Protein AF-A0A1F9UTS9-F1 (afdb_monomer_lite)

Sequence (119 aa):
MEYAKRLNPHAAMFYLATPFPGTDYYDMVKDQLLTDDYERMDCFTPVVRHPQLSPAELERLKERAYVSYYYRPKWFFSLLRRVWLDLFPKNVAGLLPPPPRDSTGVSAVPAGEPAPSKS

pLDDT: mean 72.27, std 15.45, range [37.28, 90.62]

Structure (mmCIF, N/CA/C/O backbone):
data_AF-A0A1F9UTS9-F1
#
_entry.id   A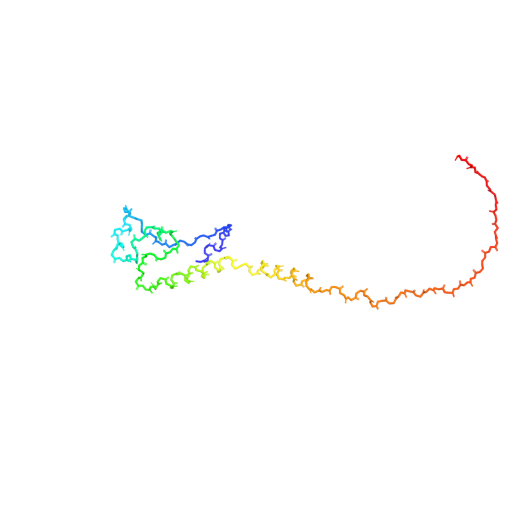F-A0A1F9UTS9-F1
#
loop_
_atom_site.group_PDB
_atom_site.id
_atom_site.type_symbol
_atom_site.label_atom_id
_atom_site.label_alt_id
_atom_site.label_comp_id
_atom_site.label_asym_id
_atom_site.label_entity_id
_atom_site.label_seq_id
_atom_site.pdbx_PDB_ins_code
_atom_site.Cartn_x
_atom_site.Cartn_y
_atom_site.Cartn_z
_atom_site.occupancy
_atom_site.B_iso_or_equiv
_atom_site.auth_seq_id
_atom_site.auth_comp_id
_atom_site.auth_asym_id
_atom_site.auth_atom_id
_atom_site.pdbx_PDB_model_num
ATOM 1 N N . MET A 1 1 ? 1.217 -13.710 -7.690 1.00 54.28 1 MET A N 1
ATOM 2 C CA . MET A 1 1 ? 2.265 -13.078 -8.531 1.00 54.28 1 MET A CA 1
ATOM 3 C C . MET A 1 1 ? 2.250 -13.598 -9.968 1.00 54.28 1 MET A C 1
ATOM 5 O O . MET A 1 1 ? 2.175 -12.778 -10.872 1.00 54.28 1 MET A O 1
ATOM 9 N N . GLU A 1 2 ? 2.259 -14.917 -10.197 1.00 58.31 2 GLU A N 1
ATOM 10 C CA . GLU A 1 2 ? 2.264 -15.521 -11.550 1.00 58.31 2 GLU A CA 1
ATOM 11 C C . GLU A 1 2 ? 1.115 -15.049 -12.465 1.00 58.31 2 GLU A C 1
ATOM 13 O O . GLU A 1 2 ? 1.334 -14.713 -13.626 1.00 58.31 2 GLU A O 1
ATOM 18 N N . TYR A 1 3 ? -0.107 -14.930 -11.932 1.00 62.94 3 TYR A N 1
ATOM 19 C CA . TYR A 1 3 ? -1.278 -14.518 -12.717 1.00 62.94 3 TYR A CA 1
ATOM 20 C C . TYR A 1 3 ? -1.186 -13.074 -13.251 1.00 62.94 3 TYR A C 1
ATOM 22 O O . TYR A 1 3 ? -1.492 -12.823 -14.413 1.00 62.94 3 TYR A O 1
ATOM 30 N N . ALA A 1 4 ? -0.693 -12.134 -12.436 1.00 58.44 4 ALA A N 1
ATOM 31 C CA . ALA A 1 4 ? -0.560 -10.724 -12.818 1.00 58.44 4 ALA A CA 1
ATOM 32 C C . ALA A 1 4 ? 0.516 -10.505 -13.896 1.00 58.44 4 ALA A C 1
ATOM 34 O O . ALA A 1 4 ? 0.340 -9.682 -14.789 1.00 58.44 4 ALA A O 1
ATOM 35 N N . LYS A 1 5 ? 1.608 -11.283 -13.857 1.00 56.25 5 LYS A N 1
ATOM 36 C CA . LYS A 1 5 ? 2.682 -11.225 -14.865 1.00 56.25 5 LYS A CA 1
ATOM 37 C C . LYS A 1 5 ? 2.222 -11.725 -16.237 1.00 56.25 5 LYS A C 1
ATOM 39 O O . LYS A 1 5 ? 2.661 -11.200 -17.254 1.00 56.25 5 LYS A O 1
ATOM 44 N N . ARG A 1 6 ? 1.321 -12.713 -16.268 1.00 55.38 6 ARG A N 1
ATOM 45 C CA . ARG A 1 6 ? 0.780 -13.295 -17.507 1.00 55.38 6 ARG A CA 1
ATOM 46 C C . ARG A 1 6 ? -0.210 -12.373 -18.223 1.00 55.38 6 ARG A C 1
ATOM 48 O O . ARG A 1 6 ? -0.329 -12.445 -19.439 1.00 55.38 6 ARG A O 1
ATOM 55 N N . LEU A 1 7 ? -0.906 -11.516 -17.475 1.00 61.94 7 LEU A N 1
ATOM 56 C CA . LEU A 1 7 ? -1.941 -10.628 -18.008 1.00 61.94 7 LEU A CA 1
ATOM 57 C C . LEU A 1 7 ? -1.356 -9.385 -18.718 1.00 61.94 7 LEU A C 1
ATOM 59 O O . LEU A 1 7 ? -2.063 -8.731 -19.475 1.00 61.94 7 LEU A O 1
ATOM 63 N N . ASN A 1 8 ? -0.075 -9.062 -18.480 1.00 53.56 8 ASN A N 1
ATOM 64 C CA . ASN A 1 8 ? 0.643 -7.901 -19.031 1.00 53.56 8 ASN A CA 1
ATOM 65 C C . ASN A 1 8 ? -0.165 -6.573 -19.063 1.00 53.56 8 ASN A C 1
ATOM 67 O O . ASN A 1 8 ? -0.169 -5.895 -20.095 1.00 53.56 8 ASN A O 1
ATOM 71 N N . PRO A 1 9 ? -0.869 -6.166 -17.986 1.00 59.09 9 PRO A N 1
ATOM 72 C CA . PRO A 1 9 ? -1.551 -4.884 -17.986 1.00 59.09 9 PRO A CA 1
ATOM 73 C C . PRO A 1 9 ? -0.532 -3.737 -18.016 1.00 59.09 9 PRO A C 1
ATOM 75 O O . PRO A 1 9 ? 0.534 -3.799 -17.393 1.00 59.09 9 PRO A O 1
ATOM 78 N N . HIS A 1 10 ? -0.871 -2.668 -18.741 1.00 57.97 10 HIS A N 1
ATOM 79 C CA . HIS A 1 10 ? -0.034 -1.470 -18.883 1.00 57.97 10 HIS A CA 1
ATOM 80 C C . HIS A 1 10 ? 0.347 -0.835 -17.533 1.00 57.97 10 HIS A C 1
ATOM 82 O O . HIS A 1 10 ? 1.408 -0.221 -17.435 1.00 57.97 10 HIS A O 1
ATOM 88 N N . ALA A 1 11 ? -0.473 -1.039 -16.498 1.00 60.44 11 ALA A N 1
ATOM 89 C CA . ALA A 1 11 ? -0.190 -0.676 -15.118 1.00 60.44 11 ALA A CA 1
ATOM 90 C C . ALA A 1 11 ? -0.759 -1.736 -14.160 1.00 60.44 11 ALA A C 1
ATOM 92 O O . ALA A 1 11 ? -1.843 -2.271 -14.389 1.00 60.44 11 ALA A O 1
ATOM 93 N N . ALA A 1 12 ? -0.036 -2.018 -13.077 1.00 73.12 12 ALA A N 1
ATOM 94 C CA . ALA A 1 12 ? -0.542 -2.745 -11.917 1.00 73.12 12 ALA A CA 1
ATOM 95 C C . ALA A 1 12 ? -0.470 -1.848 -10.679 1.00 73.12 12 ALA A C 1
ATOM 97 O O . ALA A 1 12 ? 0.524 -1.141 -10.473 1.00 73.12 12 ALA A O 1
ATOM 98 N N . MET A 1 13 ? -1.526 -1.897 -9.869 1.00 74.06 13 MET A N 1
ATOM 99 C CA . MET A 1 13 ? -1.623 -1.206 -8.588 1.00 74.06 13 MET A CA 1
ATOM 100 C C . MET A 1 13 ? -1.767 -2.244 -7.479 1.00 74.06 13 MET A C 1
ATOM 102 O O . MET A 1 13 ? -2.543 -3.190 -7.613 1.00 74.06 13 MET A O 1
ATOM 106 N N . PHE A 1 14 ? -0.993 -2.084 -6.409 1.00 78.94 14 PHE A N 1
ATOM 107 C CA . PHE A 1 14 ? -1.040 -2.953 -5.238 1.00 78.94 14 PHE A CA 1
ATOM 108 C C . PHE A 1 14 ? -1.614 -2.152 -4.076 1.00 78.94 14 PHE A C 1
ATOM 110 O O . PHE A 1 14 ? -0.910 -1.338 -3.477 1.00 78.94 14 PHE A O 1
ATOM 117 N N . TYR A 1 15 ? -2.893 -2.380 -3.793 1.00 81.06 15 TYR A N 1
ATOM 118 C CA . TYR A 1 15 ? -3.601 -1.738 -2.693 1.00 81.06 15 TYR A CA 1
ATOM 119 C C . TYR A 1 15 ? -3.535 -2.578 -1.422 1.00 81.06 15 TYR A C 1
ATOM 121 O O . TYR A 1 15 ? -3.562 -3.811 -1.471 1.00 81.06 15 TYR A O 1
ATOM 129 N N . LEU A 1 16 ? -3.460 -1.893 -0.286 1.00 83.25 16 LEU A N 1
ATOM 130 C CA . LEU A 1 16 ? -3.669 -2.479 1.031 1.00 83.25 16 LEU A CA 1
ATOM 131 C C . LEU A 1 16 ? -5.152 -2.372 1.398 1.00 83.25 16 LEU A C 1
ATOM 133 O O . LEU A 1 16 ? -5.848 -1.461 0.956 1.00 83.25 16 LEU A O 1
ATOM 137 N N . ALA A 1 17 ? -5.644 -3.323 2.192 1.00 82.25 17 ALA A N 1
ATOM 138 C CA . ALA A 1 17 ? -7.028 -3.317 2.646 1.00 82.25 17 ALA A CA 1
ATOM 139 C C . ALA A 1 17 ? -7.233 -2.189 3.667 1.00 82.25 17 ALA A C 1
ATOM 141 O O . ALA A 1 17 ? -6.894 -2.335 4.844 1.00 82.25 17 ALA A O 1
ATOM 142 N N . THR A 1 18 ? -7.780 -1.069 3.199 1.00 87.19 18 THR A N 1
ATOM 143 C CA . THR A 1 18 ? -8.061 0.113 4.011 1.00 87.19 18 THR A CA 1
ATOM 144 C C . THR A 1 18 ? -9.508 0.083 4.518 1.00 87.19 18 THR A C 1
ATOM 146 O O . THR A 1 18 ? -10.434 -0.008 3.712 1.00 87.19 18 THR A O 1
ATOM 149 N N . PRO A 1 19 ? -9.726 0.139 5.841 1.00 86.06 19 PRO A N 1
ATOM 150 C CA . PRO A 1 19 ? -11.051 0.225 6.432 1.00 86.06 19 PRO A CA 1
ATOM 151 C C . PRO A 1 19 ? -11.572 1.658 6.355 1.00 86.06 19 PRO A C 1
ATOM 153 O O . PRO A 1 19 ? -11.028 2.552 6.994 1.00 86.06 19 PRO A O 1
ATOM 156 N N . PHE A 1 20 ? -12.646 1.874 5.599 1.00 86.50 20 PHE A N 1
ATOM 157 C CA . PHE A 1 20 ? -13.318 3.171 5.539 1.00 86.50 20 PHE A CA 1
ATOM 158 C C . PHE A 1 20 ? -14.460 3.234 6.563 1.00 86.50 20 PHE A C 1
ATOM 160 O O . PHE A 1 20 ? -15.223 2.266 6.653 1.00 86.50 20 PHE A O 1
ATOM 167 N N . PRO A 1 21 ? -14.626 4.341 7.307 1.00 85.12 21 PRO A N 1
ATOM 168 C CA . PRO A 1 21 ? -15.713 4.489 8.274 1.00 85.12 21 PRO A CA 1
ATOM 169 C C . PRO A 1 21 ? -17.080 4.198 7.658 1.00 85.12 21 PRO A C 1
ATOM 171 O O . PRO A 1 21 ? -17.391 4.675 6.567 1.00 85.12 21 PRO A O 1
ATOM 174 N N . GLY A 1 22 ? -17.896 3.411 8.359 1.00 85.44 22 GLY A N 1
ATOM 175 C CA . GLY A 1 22 ? -19.215 2.989 7.879 1.00 85.44 22 GLY A CA 1
ATOM 176 C C . GLY A 1 22 ? -19.201 1.798 6.914 1.00 85.44 22 GLY A C 1
ATOM 177 O O . GLY A 1 22 ? -20.253 1.446 6.388 1.00 85.44 22 GLY A O 1
ATOM 178 N N . THR A 1 23 ? -18.044 1.170 6.675 1.00 88.38 23 THR A N 1
ATOM 179 C CA . THR A 1 23 ? -17.965 -0.140 6.008 1.00 88.38 23 THR A CA 1
ATOM 180 C C . THR A 1 23 ? -17.925 -1.270 7.032 1.00 88.38 23 THR A C 1
ATOM 182 O O . THR A 1 23 ? -17.297 -1.128 8.079 1.00 88.38 23 THR A O 1
ATOM 185 N N . ASP A 1 24 ? -18.492 -2.429 6.692 1.00 90.19 24 ASP A N 1
ATOM 186 C CA . ASP A 1 24 ? -18.434 -3.623 7.552 1.00 90.19 24 ASP A CA 1
ATOM 187 C C . ASP A 1 24 ? -16.988 -3.987 7.923 1.00 90.19 24 ASP A C 1
ATOM 189 O O . ASP A 1 24 ? -16.691 -4.374 9.051 1.00 90.19 24 ASP A O 1
ATOM 193 N N . TYR A 1 25 ? -16.056 -3.804 6.981 1.00 87.56 25 TYR A N 1
ATOM 194 C CA . TYR A 1 25 ? -14.639 -4.057 7.221 1.00 87.56 25 TYR A CA 1
ATOM 195 C C . TYR A 1 25 ? -14.058 -3.131 8.297 1.00 87.56 25 TYR A C 1
ATOM 197 O O . TYR A 1 25 ? -13.259 -3.588 9.110 1.00 87.56 25 TYR A O 1
ATOM 205 N N . TYR A 1 26 ? -14.480 -1.864 8.349 1.00 89.25 26 TYR A N 1
ATOM 206 C CA . TYR A 1 26 ? -14.081 -0.944 9.414 1.00 89.25 26 TYR A CA 1
ATOM 207 C C . TYR A 1 26 ? -14.584 -1.409 10.774 1.00 89.25 26 TYR A C 1
ATOM 209 O O . TYR A 1 26 ? -13.791 -1.480 11.708 1.00 89.25 26 TYR A O 1
ATOM 217 N N . ASP A 1 27 ? -15.843 -1.829 10.882 1.00 90.62 27 ASP A N 1
ATOM 218 C CA . ASP A 1 27 ? -16.381 -2.330 12.149 1.00 90.62 27 ASP A CA 1
ATOM 219 C C . ASP A 1 27 ? -15.670 -3.595 12.643 1.00 90.62 27 ASP A C 1
ATOM 221 O O . ASP A 1 27 ? -15.512 -3.781 13.851 1.00 90.62 27 ASP A O 1
ATOM 225 N N . MET A 1 28 ? -15.185 -4.429 11.720 1.00 89.06 28 MET A N 1
ATOM 226 C CA . MET A 1 28 ? -14.408 -5.630 12.035 1.00 89.06 28 MET A CA 1
ATOM 227 C C . MET A 1 28 ? -12.994 -5.333 12.552 1.00 89.06 28 MET A C 1
ATOM 229 O O . MET A 1 28 ? -12.448 -6.133 13.314 1.00 89.06 28 MET A O 1
ATOM 233 N N . VAL A 1 29 ? -12.371 -4.234 12.114 1.00 89.19 29 VAL A N 1
ATOM 234 C CA . VAL A 1 29 ? -10.949 -3.947 12.392 1.00 89.19 29 VAL A CA 1
ATOM 235 C C . VAL A 1 29 ? -10.709 -2.644 13.149 1.00 89.19 29 VAL A C 1
ATOM 237 O O . VAL A 1 29 ? -9.552 -2.296 13.376 1.00 89.19 29 VAL A O 1
ATOM 240 N N . LYS A 1 30 ? -11.763 -1.940 13.577 1.00 88.19 30 LYS A N 1
ATOM 241 C CA 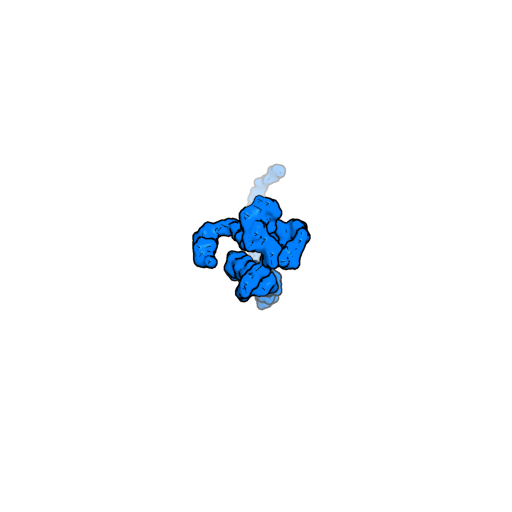. LYS A 1 30 ? -11.677 -0.659 14.300 1.00 88.19 30 LYS A CA 1
ATOM 242 C C . LYS A 1 30 ? -10.766 -0.715 15.529 1.00 88.19 30 LYS A C 1
ATOM 244 O O . LYS A 1 30 ? -9.987 0.201 15.750 1.00 88.19 30 LYS A O 1
ATOM 249 N N . ASP A 1 31 ? -10.770 -1.832 16.258 1.00 89.44 31 ASP A N 1
ATOM 250 C CA . ASP A 1 31 ? -9.930 -2.028 17.452 1.00 89.44 31 ASP A CA 1
ATOM 251 C C . ASP A 1 31 ? -8.453 -2.319 17.109 1.00 89.44 31 ASP A C 1
ATOM 253 O O . ASP A 1 31 ? -7.592 -2.409 17.984 1.00 89.44 31 ASP A O 1
ATOM 257 N N . GLN A 1 32 ? -8.150 -2.502 15.823 1.00 88.56 32 GLN A N 1
ATOM 258 C CA . GLN A 1 32 ? -6.829 -2.825 15.283 1.00 88.56 32 GLN A CA 1
ATOM 259 C C . GLN A 1 32 ? -6.269 -1.695 14.408 1.00 88.56 32 GLN A C 1
ATOM 261 O O . GLN A 1 32 ? -5.227 -1.875 13.768 1.00 88.56 32 GLN A O 1
ATOM 266 N N . LEU A 1 33 ? -6.933 -0.536 14.372 1.00 89.06 33 LEU A N 1
ATOM 267 C CA . LEU A 1 33 ? -6.449 0.636 13.653 1.00 89.06 33 LEU A CA 1
ATOM 268 C C . LEU A 1 33 ? -5.131 1.133 14.254 1.00 89.06 33 LEU A C 1
ATOM 270 O O . LEU A 1 33 ? -4.923 1.161 15.466 1.00 89.06 33 LEU A O 1
ATOM 274 N N . LEU A 1 34 ? -4.207 1.502 13.372 1.00 87.75 34 LEU A N 1
ATOM 275 C CA . LEU A 1 34 ? -2.922 2.101 13.734 1.00 87.75 34 LEU A CA 1
ATOM 276 C C . LEU A 1 34 ? -3.008 3.628 13.811 1.00 87.75 34 LEU A C 1
ATOM 278 O O . LEU A 1 34 ? -2.100 4.266 14.338 1.00 87.75 34 LEU A O 1
ATOM 282 N N . THR A 1 35 ? -4.063 4.209 13.239 1.00 84.88 35 THR A N 1
ATOM 283 C CA . THR A 1 35 ? -4.294 5.647 13.159 1.00 84.88 35 THR A CA 1
ATOM 284 C C . THR A 1 35 ? -5.783 5.929 12.973 1.00 84.88 35 THR A C 1
ATOM 286 O O . THR A 1 35 ? -6.465 5.184 12.270 1.00 84.88 35 THR A O 1
ATOM 289 N N . ASP A 1 36 ? -6.250 7.025 13.567 1.00 83.81 36 ASP A N 1
ATOM 290 C CA . ASP A 1 36 ? -7.602 7.567 13.372 1.00 83.81 36 ASP A CA 1
ATOM 291 C C . ASP A 1 36 ? -7.630 8.665 12.294 1.00 83.81 36 ASP A C 1
ATOM 293 O O . ASP A 1 36 ? -8.659 9.288 12.042 1.00 83.81 36 ASP A O 1
ATOM 297 N N . ASP A 1 37 ? -6.481 8.925 11.664 1.00 86.50 37 ASP A N 1
ATOM 298 C CA . ASP A 1 37 ? -6.342 9.923 10.615 1.00 86.50 37 ASP A CA 1
ATOM 299 C C . ASP A 1 37 ? -6.884 9.389 9.284 1.00 86.50 37 ASP A C 1
ATOM 301 O O . ASP A 1 37 ? -6.298 8.509 8.642 1.00 86.50 37 ASP A O 1
ATOM 305 N N . TYR A 1 38 ? -8.013 9.953 8.862 1.00 83.81 38 TYR A N 1
ATOM 306 C CA . TYR A 1 38 ? -8.673 9.605 7.609 1.00 83.81 38 TYR A CA 1
ATOM 307 C C . TYR A 1 38 ? -7.844 9.962 6.374 1.00 83.81 38 TYR A C 1
ATOM 309 O O . TYR A 1 38 ? -8.002 9.307 5.344 1.00 83.81 38 TYR A O 1
ATOM 317 N N . GLU A 1 39 ? -6.926 10.930 6.454 1.00 85.56 39 GLU A N 1
ATOM 318 C CA . GLU A 1 39 ? -6.054 11.273 5.323 1.00 85.56 39 GLU A CA 1
ATOM 319 C C . GLU A 1 39 ? -5.088 10.131 4.985 1.00 85.56 39 GLU A C 1
ATOM 321 O O . GLU A 1 39 ? -4.669 9.975 3.839 1.00 85.56 39 GLU A O 1
ATOM 326 N N . ARG A 1 40 ? -4.775 9.278 5.967 1.00 83.62 40 ARG A N 1
ATOM 327 C CA . ARG A 1 40 ? -3.895 8.114 5.790 1.00 83.62 40 ARG A CA 1
ATOM 328 C C . ARG A 1 40 ? -4.628 6.893 5.243 1.00 83.62 40 ARG A C 1
ATOM 330 O O . ARG A 1 40 ? -3.990 5.894 4.922 1.00 83.62 40 ARG A O 1
ATOM 337 N N . MET A 1 41 ? -5.953 6.949 5.112 1.00 86.19 41 MET A N 1
ATOM 338 C CA . MET A 1 41 ? -6.776 5.883 4.535 1.00 86.19 41 MET A CA 1
ATOM 339 C C . MET A 1 41 ? -6.757 5.936 2.996 1.00 86.19 41 MET A C 1
ATOM 341 O O . MET A 1 41 ? -7.786 5.913 2.328 1.00 86.19 41 MET A O 1
ATOM 345 N N . ASP A 1 42 ? -5.560 5.986 2.416 1.00 83.62 42 ASP A N 1
ATOM 346 C CA . ASP A 1 42 ? -5.304 6.225 0.990 1.00 83.62 42 ASP A CA 1
ATOM 347 C C . ASP A 1 42 ? -5.149 4.938 0.150 1.00 83.62 42 ASP A C 1
ATOM 349 O O . ASP A 1 42 ? -4.775 4.998 -1.019 1.00 83.62 42 ASP A O 1
ATOM 353 N N . CYS A 1 43 ? -5.419 3.758 0.722 1.00 84.75 43 CYS A N 1
ATOM 354 C CA . CYS A 1 43 ? -5.172 2.433 0.122 1.00 84.75 43 CYS A CA 1
ATOM 355 C C . CYS A 1 43 ? -3.691 2.083 -0.129 1.00 84.75 43 CYS A C 1
ATOM 357 O O . CYS A 1 43 ? -3.394 0.985 -0.614 1.00 84.75 43 CYS A O 1
ATOM 359 N N . PHE A 1 44 ? -2.747 2.960 0.217 1.00 83.38 44 PHE A N 1
ATOM 360 C CA . PHE A 1 44 ? -1.307 2.743 0.066 1.00 83.38 44 PHE A CA 1
ATOM 361 C C . PHE A 1 44 ? -0.589 2.616 1.406 1.00 83.38 44 PHE A C 1
ATOM 363 O O . PHE A 1 44 ? 0.430 1.919 1.480 1.00 83.38 44 PHE A O 1
ATOM 370 N N . THR A 1 45 ? -1.104 3.269 2.437 1.00 84.94 45 THR A N 1
ATOM 371 C CA . THR A 1 45 ? -0.542 3.307 3.779 1.00 84.94 45 THR A CA 1
ATOM 372 C C . THR A 1 45 ? -1.132 2.173 4.622 1.00 84.94 45 THR A C 1
ATOM 374 O O . THR A 1 45 ? -2.350 1.969 4.637 1.00 84.94 45 THR A O 1
ATOM 377 N N . PRO A 1 46 ? -0.301 1.394 5.334 1.00 85.94 46 PRO A N 1
ATOM 378 C CA . PRO A 1 46 ? -0.797 0.402 6.279 1.00 85.94 46 PRO A CA 1
ATOM 379 C C . PRO A 1 46 ? -1.447 1.101 7.482 1.00 85.94 46 PRO A C 1
ATOM 381 O O . PRO A 1 46 ? -0.763 1.632 8.353 1.00 85.94 46 PRO A O 1
ATOM 384 N N . VAL A 1 47 ? -2.779 1.083 7.531 1.00 89.25 47 VAL A N 1
ATOM 385 C CA . VAL A 1 47 ? -3.581 1.690 8.613 1.00 89.25 47 VAL A CA 1
ATOM 386 C C . VAL A 1 47 ? -4.187 0.666 9.579 1.00 89.25 47 VAL A C 1
ATOM 388 O O . VAL A 1 47 ? -4.728 1.046 10.611 1.00 89.25 47 VAL A O 1
ATOM 391 N N . VAL A 1 48 ? -4.061 -0.632 9.283 1.00 87.94 48 VAL A N 1
ATOM 392 C CA . VAL A 1 48 ? -4.538 -1.739 10.129 1.00 87.94 48 VAL A CA 1
ATOM 393 C C . VAL A 1 48 ? -3.358 -2.564 10.611 1.00 87.94 48 VAL A C 1
ATOM 395 O O . VAL A 1 48 ? -2.456 -2.898 9.836 1.00 87.94 48 VAL A O 1
ATOM 398 N N . ARG A 1 49 ? -3.372 -2.931 11.892 1.00 85.81 49 ARG A N 1
ATOM 399 C CA . ARG A 1 49 ? -2.415 -3.870 12.464 1.00 85.81 49 ARG A CA 1
ATOM 400 C C . ARG A 1 49 ? -2.675 -5.261 11.902 1.00 85.81 49 ARG A C 1
ATOM 402 O O . ARG A 1 49 ? -3.724 -5.847 12.133 1.00 85.81 49 ARG A O 1
ATOM 409 N N . HIS A 1 50 ? -1.695 -5.813 11.199 1.00 84.94 50 HIS A N 1
ATOM 410 C CA . HIS A 1 50 ? -1.763 -7.194 10.744 1.00 84.94 50 HIS A CA 1
ATOM 411 C C . HIS A 1 50 ? -1.236 -8.135 11.847 1.00 84.94 50 HIS A C 1
ATOM 413 O O . HIS A 1 50 ? -0.216 -7.824 12.467 1.00 84.94 50 HIS A O 1
ATOM 419 N N . PRO A 1 51 ? -1.867 -9.301 12.098 1.00 81.81 51 PRO A N 1
ATOM 420 C CA . PRO A 1 51 ? -1.496 -10.193 13.205 1.00 81.81 51 PRO A CA 1
ATOM 421 C C . PRO A 1 51 ? -0.082 -10.775 13.091 1.00 81.81 51 PRO A C 1
ATOM 423 O O . PRO A 1 51 ? 0.523 -11.144 14.091 1.00 81.81 51 PRO A O 1
ATOM 426 N N . GLN A 1 52 ? 0.443 -10.873 11.869 1.00 82.50 52 GLN A N 1
ATOM 427 C CA . GLN A 1 52 ? 1.725 -11.529 11.579 1.00 82.50 52 GLN A CA 1
ATOM 428 C C . GLN A 1 52 ? 2.749 -10.617 10.899 1.00 82.50 52 GLN A C 1
A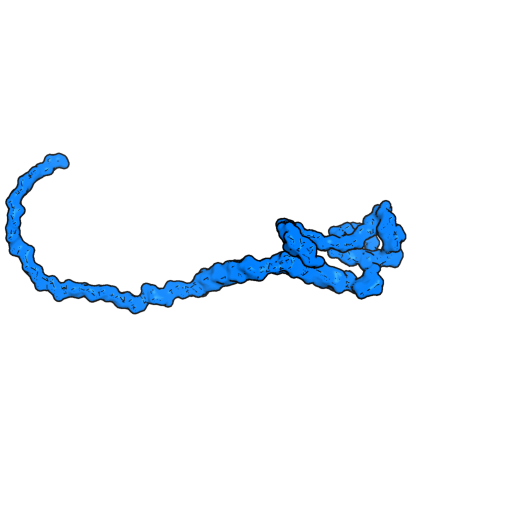TOM 430 O O . GLN A 1 52 ? 3.865 -11.056 10.649 1.00 82.50 52 GLN A O 1
ATOM 435 N N . LEU A 1 53 ? 2.363 -9.391 10.530 1.00 84.56 53 LEU A N 1
ATOM 436 C CA . LEU A 1 53 ? 3.210 -8.498 9.739 1.00 84.56 53 LEU A CA 1
ATOM 437 C C . LEU A 1 53 ? 3.204 -7.109 10.356 1.00 84.56 53 LEU A C 1
ATOM 439 O O . LEU A 1 53 ? 2.149 -6.536 10.630 1.00 84.56 53 LEU A O 1
ATOM 443 N N . SER A 1 54 ? 4.390 -6.551 10.543 1.00 87.19 54 SER A N 1
ATOM 444 C CA . SER A 1 54 ? 4.528 -5.147 10.899 1.00 87.19 54 SER A CA 1
ATOM 445 C C . SER A 1 54 ? 4.153 -4.245 9.710 1.00 87.19 54 SER A C 1
ATOM 447 O O . SER A 1 54 ? 4.286 -4.648 8.549 1.00 87.19 54 SER A O 1
ATOM 449 N N . PRO A 1 55 ? 3.736 -2.994 9.965 1.00 85.12 55 PRO A N 1
ATOM 450 C CA . PRO A 1 55 ? 3.467 -2.017 8.907 1.00 85.12 55 PRO A CA 1
ATOM 451 C C . PRO A 1 55 ? 4.650 -1.842 7.940 1.00 85.12 55 PRO A C 1
ATOM 453 O O . PRO A 1 55 ? 4.471 -1.835 6.725 1.00 85.12 55 PRO A O 1
ATOM 456 N N . ALA A 1 56 ? 5.875 -1.819 8.473 1.00 85.31 56 ALA A N 1
ATOM 457 C CA . ALA A 1 56 ? 7.099 -1.711 7.681 1.00 85.31 56 ALA A CA 1
ATOM 458 C C . ALA A 1 56 ? 7.338 -2.931 6.770 1.00 85.31 56 ALA A C 1
ATOM 460 O O . ALA A 1 56 ? 7.874 -2.804 5.668 1.00 85.31 56 ALA A O 1
ATOM 461 N N . GLU A 1 57 ? 6.954 -4.135 7.202 1.00 86.12 57 GLU A N 1
ATOM 462 C CA . GLU A 1 57 ? 7.048 -5.337 6.365 1.00 86.12 57 GLU A CA 1
ATOM 463 C C . GLU A 1 57 ? 6.018 -5.328 5.236 1.00 86.12 57 GLU A C 1
ATOM 465 O O . GLU A 1 57 ? 6.351 -5.722 4.117 1.00 86.12 57 GLU A O 1
ATOM 470 N N . LEU A 1 58 ? 4.803 -4.836 5.495 1.00 86.25 58 LEU A N 1
ATOM 471 C CA . LEU A 1 58 ? 3.779 -4.650 4.464 1.00 86.25 58 LEU A CA 1
ATOM 472 C C . LEU A 1 58 ? 4.236 -3.653 3.395 1.00 86.25 58 LEU A C 1
ATOM 474 O O . LEU A 1 58 ? 4.105 -3.932 2.201 1.00 86.25 58 LEU A O 1
ATOM 478 N N . GLU A 1 59 ? 4.838 -2.536 3.802 1.00 85.44 59 GLU A N 1
ATOM 479 C CA . GLU A 1 59 ? 5.425 -1.563 2.877 1.00 85.44 59 GLU A CA 1
ATOM 480 C C . GLU A 1 59 ? 6.543 -2.181 2.035 1.00 85.44 59 GLU A C 1
ATOM 482 O O . GLU A 1 59 ? 6.504 -2.094 0.807 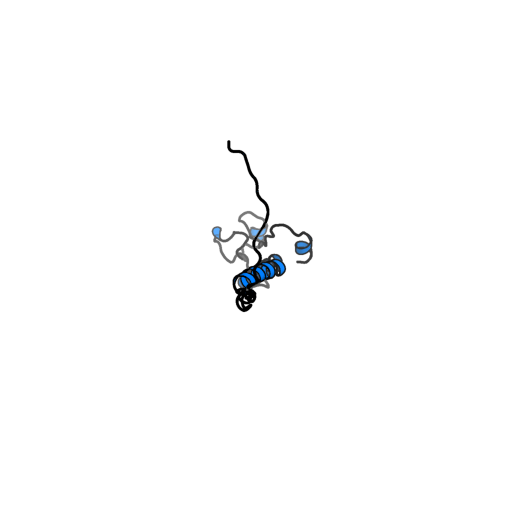1.00 85.44 59 GLU A O 1
ATOM 487 N N . ARG A 1 60 ? 7.479 -2.905 2.659 1.00 86.44 60 ARG A N 1
ATOM 488 C CA . ARG A 1 60 ? 8.560 -3.604 1.943 1.00 86.44 60 ARG A CA 1
ATOM 489 C C . ARG A 1 60 ? 8.040 -4.656 0.965 1.00 86.44 60 ARG A C 1
ATOM 491 O O . ARG A 1 60 ? 8.609 -4.833 -0.114 1.00 86.44 60 ARG A O 1
ATOM 498 N N . LEU A 1 61 ? 6.984 -5.388 1.323 1.00 85.81 61 LEU A N 1
ATOM 499 C CA . LEU A 1 61 ? 6.354 -6.374 0.441 1.00 85.81 61 LEU A CA 1
ATOM 500 C C . LEU A 1 61 ? 5.683 -5.698 -0.755 1.00 85.81 61 LEU A C 1
ATOM 502 O O . LEU A 1 61 ? 5.862 -6.159 -1.886 1.00 85.81 61 LEU A O 1
ATOM 506 N N . LYS A 1 62 ? 4.967 -4.595 -0.517 1.00 85.31 62 LYS A N 1
ATOM 507 C CA . LYS A 1 62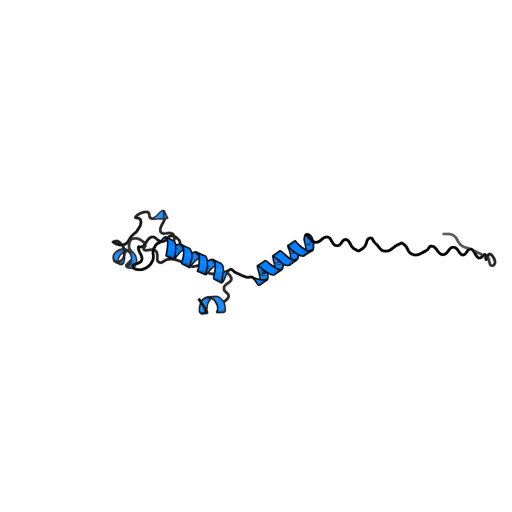 ? 4.371 -3.757 -1.563 1.00 85.31 62 LYS A CA 1
ATOM 508 C C . LYS A 1 62 ? 5.453 -3.241 -2.510 1.00 85.31 62 LYS A C 1
ATOM 510 O O . LYS A 1 62 ? 5.359 -3.463 -3.715 1.00 85.31 62 LYS A O 1
ATOM 515 N N . GLU A 1 63 ? 6.515 -2.636 -1.985 1.00 83.25 63 GLU A N 1
ATOM 516 C CA . GLU A 1 63 ? 7.653 -2.159 -2.778 1.00 83.25 63 GLU A CA 1
ATOM 517 C C . GLU A 1 63 ? 8.281 -3.278 -3.604 1.00 83.25 63 GLU A C 1
ATOM 519 O O . GLU A 1 63 ? 8.473 -3.128 -4.808 1.00 83.25 63 GLU A O 1
ATOM 524 N N . ARG A 1 64 ? 8.539 -4.441 -2.998 1.00 83.81 64 ARG A N 1
ATOM 525 C CA . ARG A 1 64 ? 9.088 -5.597 -3.712 1.00 83.81 64 ARG A CA 1
ATOM 526 C C . ARG A 1 64 ? 8.155 -6.070 -4.825 1.00 83.81 64 ARG A C 1
ATOM 528 O O . ARG A 1 64 ? 8.641 -6.452 -5.888 1.00 83.81 64 ARG A O 1
ATOM 535 N N . ALA A 1 65 ? 6.842 -6.046 -4.608 1.00 81.88 65 ALA A N 1
ATOM 536 C CA . ALA A 1 65 ? 5.858 -6.392 -5.624 1.00 81.88 65 ALA A CA 1
ATOM 537 C C . ALA A 1 65 ? 5.905 -5.412 -6.800 1.00 81.88 65 ALA A C 1
ATOM 539 O O . ALA A 1 65 ? 6.060 -5.858 -7.940 1.00 81.88 65 ALA A O 1
ATOM 540 N N . TYR A 1 66 ? 5.881 -4.107 -6.517 1.00 80.81 66 TYR A N 1
ATOM 541 C CA . TYR A 1 66 ? 6.035 -3.045 -7.513 1.00 80.81 66 TYR A CA 1
ATOM 542 C C . TYR A 1 66 ? 7.337 -3.194 -8.291 1.00 80.81 66 TYR A C 1
ATOM 544 O O . TYR A 1 66 ? 7.303 -3.287 -9.517 1.00 80.81 66 TYR A O 1
ATOM 552 N N . VAL A 1 67 ? 8.471 -3.300 -7.595 1.00 80.94 67 VAL A N 1
ATOM 553 C CA . VAL A 1 67 ? 9.773 -3.513 -8.226 1.00 80.94 67 VAL A CA 1
ATOM 554 C C . VAL A 1 67 ? 9.702 -4.761 -9.089 1.00 80.94 67 VAL A C 1
ATOM 556 O O . VAL A 1 67 ? 9.908 -4.653 -10.281 1.00 80.94 67 VAL A O 1
ATOM 559 N N . SER A 1 68 ? 9.306 -5.923 -8.572 1.00 77.81 68 SER A N 1
ATOM 560 C CA . SER A 1 68 ? 9.277 -7.167 -9.357 1.00 77.81 68 SER A CA 1
ATOM 561 C C . SER A 1 68 ? 8.350 -7.135 -10.581 1.00 77.81 68 SER A C 1
ATOM 563 O O . SER A 1 68 ? 8.601 -7.855 -11.548 1.00 77.81 68 SER A O 1
ATOM 565 N N . TYR A 1 69 ? 7.285 -6.329 -10.542 1.00 74.00 69 TYR A N 1
ATOM 566 C CA . TYR A 1 69 ? 6.337 -6.166 -11.640 1.00 74.00 69 TYR A CA 1
ATOM 567 C C . TYR A 1 69 ? 6.872 -5.207 -12.713 1.00 74.00 69 TYR A C 1
ATOM 569 O O . TYR A 1 69 ? 6.801 -5.500 -13.907 1.00 74.00 69 TYR A O 1
ATOM 577 N N . TYR A 1 70 ? 7.446 -4.077 -12.294 1.00 71.56 70 TYR A N 1
ATOM 578 C CA . TYR A 1 70 ? 7.979 -3.048 -13.191 1.00 71.56 70 TYR A CA 1
ATOM 579 C C . TYR A 1 70 ? 9.456 -3.245 -13.551 1.00 71.56 70 TYR A C 1
ATOM 581 O O . TYR A 1 70 ? 9.951 -2.567 -14.453 1.00 71.56 70 TYR A O 1
ATOM 589 N N . TYR A 1 71 ? 10.161 -4.181 -12.908 1.00 72.25 71 TYR A N 1
ATOM 590 C CA . TYR A 1 71 ? 11.530 -4.555 -13.243 1.00 72.25 71 TYR A CA 1
ATOM 591 C C . TYR A 1 71 ? 11.513 -5.187 -14.632 1.00 72.25 71 TYR A C 1
ATOM 593 O O . TYR A 1 71 ? 11.299 -6.384 -14.818 1.00 72.25 71 TYR A O 1
ATOM 601 N N . ARG A 1 72 ? 11.705 -4.331 -15.634 1.00 70.19 72 ARG A N 1
ATOM 602 C CA . ARG A 1 72 ? 11.887 -4.671 -17.041 1.00 70.19 72 ARG A CA 1
ATOM 603 C C . ARG A 1 72 ? 13.385 -4.615 -17.326 1.00 70.19 72 ARG A C 1
ATOM 605 O O . ARG A 1 72 ? 13.842 -3.636 -17.919 1.00 70.19 72 ARG A O 1
ATOM 612 N N . PRO A 1 73 ? 14.169 -5.641 -16.942 1.00 68.62 73 PRO A N 1
ATOM 613 C CA . PRO A 1 73 ? 15.616 -5.633 -17.132 1.00 68.62 73 PRO A CA 1
ATOM 614 C C . PRO A 1 73 ? 15.974 -5.394 -18.600 1.00 68.62 73 PRO A C 1
ATOM 616 O O . PRO A 1 73 ? 16.890 -4.639 -18.886 1.00 68.62 73 PRO A O 1
ATOM 619 N N . LYS A 1 74 ? 15.183 -5.918 -19.548 1.00 69.38 74 LYS A N 1
ATOM 620 C CA . LYS A 1 74 ? 15.349 -5.641 -20.986 1.00 69.38 74 LYS A CA 1
ATOM 621 C C . LYS A 1 74 ? 15.304 -4.146 -21.337 1.00 69.38 74 LYS A C 1
ATOM 623 O O . LYS A 1 74 ? 16.089 -3.710 -22.172 1.00 69.38 74 LYS A O 1
ATOM 628 N N . TRP A 1 75 ? 14.418 -3.364 -20.716 1.00 68.50 75 TRP A N 1
ATOM 629 C CA . TRP A 1 75 ? 14.347 -1.916 -20.941 1.00 68.50 75 TRP A CA 1
ATOM 630 C C . TRP A 1 75 ? 15.544 -1.202 -20.311 1.00 68.50 75 TRP A C 1
ATOM 632 O O . TRP A 1 75 ? 16.199 -0.407 -20.979 1.00 68.50 75 TRP A O 1
ATOM 642 N N . PHE A 1 76 ? 15.890 -1.562 -19.071 1.00 73.38 76 PHE A N 1
ATOM 643 C CA . PHE A 1 76 ? 17.055 -1.014 -18.379 1.00 73.38 76 PHE A CA 1
ATOM 644 C C . PHE A 1 76 ? 18.362 -1.291 -19.143 1.00 73.38 76 PHE A C 1
ATOM 646 O O . PHE A 1 76 ? 19.122 -0.367 -19.406 1.00 73.38 76 PHE A O 1
ATOM 653 N N . PHE A 1 77 ? 18.588 -2.527 -19.603 1.00 78.75 77 PHE A N 1
ATOM 654 C CA . PHE A 1 77 ? 19.743 -2.885 -20.435 1.00 78.75 77 PHE A CA 1
ATOM 655 C C . PHE A 1 77 ? 19.726 -2.192 -21.801 1.00 78.75 77 PHE A C 1
ATOM 657 O O . PHE A 1 77 ? 20.783 -1.827 -22.307 1.00 78.75 77 PHE A O 1
ATOM 664 N N . SER A 1 78 ? 18.553 -1.976 -22.405 1.00 74.62 78 SER A N 1
ATOM 665 C CA . SER A 1 78 ? 18.446 -1.214 -23.655 1.00 74.62 78 SER A CA 1
ATOM 666 C C . SER A 1 78 ? 18.834 0.254 -23.466 1.00 74.62 78 SER A C 1
ATOM 668 O O . SER A 1 78 ? 19.500 0.821 -24.333 1.00 74.62 78 SER A O 1
ATOM 670 N N . LEU A 1 79 ? 18.423 0.871 -22.356 1.00 80.12 79 LEU A N 1
ATOM 671 C CA . LEU A 1 79 ? 18.779 2.250 -22.030 1.00 80.12 79 LEU A CA 1
ATOM 672 C C . LEU A 1 79 ? 20.267 2.358 -21.687 1.00 80.12 79 LEU A C 1
ATOM 674 O O . LEU A 1 79 ? 20.964 3.201 -22.244 1.00 80.12 79 LEU A O 1
ATOM 678 N N . LEU A 1 80 ? 20.771 1.443 -20.858 1.00 83.75 80 LEU A N 1
ATOM 679 C CA . LEU A 1 80 ? 22.177 1.381 -20.478 1.00 83.75 80 LEU A CA 1
ATOM 680 C C . LEU A 1 80 ? 23.082 1.145 -21.692 1.00 83.75 80 LEU A C 1
ATOM 682 O O . LEU A 1 80 ? 24.115 1.790 -21.807 1.00 83.75 80 LEU A O 1
ATOM 686 N N . ARG A 1 81 ? 22.678 0.289 -22.642 1.00 82.62 81 ARG A N 1
ATOM 687 C CA . ARG A 1 81 ? 23.398 0.085 -23.908 1.00 82.62 81 ARG A CA 1
ATOM 688 C C . ARG A 1 81 ? 23.449 1.359 -24.748 1.00 82.62 81 ARG A C 1
ATOM 690 O O . ARG A 1 81 ? 24.492 1.625 -25.328 1.00 82.62 81 ARG A O 1
ATOM 697 N N . ARG A 1 82 ? 22.356 2.129 -24.838 1.00 79.75 82 ARG A N 1
ATOM 698 C CA . ARG A 1 82 ? 22.349 3.414 -25.565 1.00 79.75 82 ARG A CA 1
ATOM 699 C C . ARG A 1 82 ? 23.296 4.416 -24.918 1.00 79.75 82 ARG A C 1
ATOM 701 O O . ARG A 1 82 ? 24.196 4.893 -25.588 1.00 79.75 82 ARG A O 1
ATOM 708 N N . VAL A 1 83 ? 23.162 4.624 -23.610 1.00 82.94 83 VAL A N 1
ATOM 709 C CA . VAL A 1 83 ? 24.032 5.531 -22.849 1.00 82.94 83 VAL A CA 1
ATOM 710 C C . VAL A 1 83 ? 25.498 5.096 -22.933 1.00 82.94 83 VAL A C 1
ATOM 712 O O . VAL A 1 83 ? 26.372 5.927 -23.131 1.00 82.94 83 VAL A O 1
ATOM 715 N N . TRP A 1 84 ? 25.785 3.796 -22.845 1.00 81.44 84 TRP A N 1
ATOM 716 C CA . TRP A 1 84 ? 27.142 3.270 -22.988 1.00 81.44 84 TRP A CA 1
ATOM 717 C C . TRP A 1 84 ? 27.696 3.477 -24.400 1.00 81.44 84 TRP A C 1
ATOM 719 O O . TRP A 1 84 ? 28.837 3.891 -24.533 1.00 81.44 84 TRP A O 1
ATOM 729 N N . LEU A 1 85 ? 26.900 3.249 -25.450 1.00 79.81 85 LEU A N 1
ATOM 730 C CA . LEU A 1 85 ? 27.307 3.516 -26.835 1.00 79.81 85 LEU A CA 1
ATOM 731 C C . LEU A 1 85 ? 27.527 5.012 -27.112 1.00 79.81 85 LEU A C 1
ATOM 733 O O . LEU A 1 85 ? 28.395 5.338 -27.916 1.00 79.81 85 LEU A O 1
ATOM 737 N N . ASP A 1 86 ? 26.772 5.895 -26.456 1.00 77.12 86 ASP A N 1
ATOM 738 C CA . ASP A 1 86 ? 26.934 7.350 -26.562 1.00 77.12 86 ASP A CA 1
ATOM 739 C C . ASP A 1 86 ? 28.157 7.852 -25.768 1.00 77.12 86 ASP A C 1
ATOM 741 O O . ASP A 1 86 ? 28.816 8.806 -26.178 1.00 77.12 86 ASP A O 1
ATOM 745 N N . LEU A 1 87 ? 28.498 7.189 -24.655 1.00 75.75 87 LEU A N 1
ATOM 746 C CA . LEU A 1 87 ? 29.666 7.497 -23.819 1.00 75.75 87 LEU A CA 1
ATOM 747 C C . LEU A 1 87 ? 30.965 6.816 -24.278 1.00 75.75 87 LEU A C 1
ATOM 749 O O . LEU A 1 87 ? 32.034 7.212 -23.816 1.00 75.75 87 LEU A O 1
ATOM 753 N N . PHE A 1 88 ? 30.910 5.805 -25.151 1.00 72.06 88 PHE A N 1
ATOM 754 C CA . PHE A 1 88 ? 32.094 5.163 -25.730 1.00 72.06 88 PHE A CA 1
ATOM 755 C C . PHE A 1 88 ? 32.459 5.876 -27.045 1.00 72.06 88 PHE A C 1
ATOM 757 O O . PHE A 1 88 ? 31.842 5.613 -28.082 1.00 72.06 88 PHE A O 1
ATOM 764 N N . PRO A 1 89 ? 33.435 6.805 -27.053 1.00 63.41 89 PRO A N 1
ATOM 765 C CA . PRO A 1 89 ? 33.768 7.562 -28.251 1.00 63.41 89 PRO A CA 1
ATOM 766 C C . PRO A 1 89 ? 34.255 6.630 -29.367 1.00 63.41 89 PRO A C 1
ATOM 768 O O . PRO A 1 89 ? 35.193 5.850 -29.196 1.00 63.41 89 PRO A O 1
ATOM 771 N N . LYS A 1 90 ? 33.644 6.752 -30.550 1.00 61.47 90 LYS A N 1
ATOM 772 C CA . LYS A 1 90 ? 34.111 6.147 -31.805 1.00 61.47 90 LYS A CA 1
ATOM 773 C C . LYS A 1 90 ? 35.365 6.872 -32.312 1.00 61.47 90 LYS A C 1
ATOM 775 O O . LYS A 1 90 ? 35.325 7.512 -33.355 1.00 61.47 90 LYS A O 1
ATOM 780 N N . ASN A 1 91 ? 36.484 6.761 -31.604 1.00 55.56 91 ASN A N 1
ATOM 781 C CA . ASN A 1 91 ? 37.763 7.326 -32.040 1.00 55.56 91 ASN A CA 1
ATOM 782 C C . ASN A 1 91 ? 38.766 6.208 -32.343 1.00 55.56 91 ASN A C 1
ATOM 784 O O . ASN A 1 91 ? 39.691 5.958 -31.581 1.00 55.56 91 ASN A O 1
ATOM 788 N N . VAL A 1 92 ? 38.579 5.544 -33.485 1.00 56.34 92 VAL A N 1
ATOM 789 C CA . VAL A 1 92 ? 39.656 4.779 -34.153 1.00 56.34 92 VAL A CA 1
ATOM 790 C C . VAL A 1 92 ? 39.757 5.085 -35.654 1.00 56.34 92 VAL A C 1
ATOM 792 O O . VAL A 1 92 ? 40.598 4.528 -36.346 1.00 56.34 92 VAL A O 1
ATOM 795 N N . ALA A 1 93 ? 38.958 6.027 -36.169 1.00 55.31 93 ALA A N 1
ATOM 796 C CA . ALA A 1 93 ? 38.949 6.413 -37.584 1.00 55.31 93 ALA A CA 1
ATOM 797 C C . ALA A 1 93 ? 39.954 7.535 -37.938 1.00 55.31 93 ALA A C 1
ATOM 799 O O . ALA A 1 93 ? 39.818 8.172 -38.976 1.00 55.31 93 ALA A O 1
ATOM 800 N N . GLY A 1 94 ? 40.941 7.802 -37.073 1.00 53.56 94 GLY A N 1
ATOM 801 C CA . GLY A 1 94 ? 41.951 8.855 -37.261 1.00 53.56 94 GLY A CA 1
ATOM 802 C C . GLY A 1 94 ? 43.365 8.355 -37.579 1.00 53.56 94 GLY A C 1
ATOM 803 O O . GLY A 1 94 ? 44.275 9.171 -37.655 1.00 53.56 94 GLY A O 1
ATOM 804 N N . LEU A 1 95 ? 43.573 7.039 -37.730 1.00 59.38 95 LEU A N 1
ATOM 805 C CA . LEU A 1 95 ? 44.911 6.438 -37.857 1.00 59.38 95 LEU A CA 1
ATOM 806 C C . LEU A 1 95 ? 45.223 5.853 -39.246 1.00 59.38 95 LEU A C 1
ATOM 808 O O . LEU A 1 95 ? 46.162 5.074 -39.384 1.00 59.38 95 LEU A O 1
ATOM 812 N N . LEU A 1 96 ? 44.435 6.186 -40.270 1.00 61.47 96 LEU A N 1
ATOM 813 C CA . LEU A 1 96 ? 44.759 5.819 -41.648 1.00 61.47 96 LEU A CA 1
ATOM 814 C C . LEU A 1 96 ? 45.503 6.990 -42.303 1.00 61.47 96 LEU A C 1
ATOM 816 O O . LEU A 1 96 ? 44.919 8.070 -42.428 1.00 61.47 96 LEU A O 1
ATOM 820 N N . PRO A 1 97 ? 46.781 6.818 -42.690 1.00 58.06 97 PRO A N 1
ATOM 821 C CA . PRO A 1 97 ? 47.495 7.852 -43.424 1.00 58.06 97 PRO A CA 1
ATOM 822 C C . PRO A 1 97 ? 46.776 8.126 -44.756 1.00 58.06 97 PRO A C 1
ATOM 824 O O . PRO A 1 97 ? 46.190 7.205 -45.335 1.00 58.06 97 PRO A O 1
ATOM 827 N N . PRO A 1 98 ? 46.793 9.377 -45.252 1.00 67.00 98 PRO A N 1
ATOM 828 C CA . PRO A 1 98 ? 46.208 9.688 -46.549 1.00 67.00 98 PRO A CA 1
ATOM 829 C C . PRO A 1 98 ? 46.901 8.861 -47.644 1.00 67.00 98 PRO A C 1
ATOM 831 O O . PRO A 1 98 ? 48.106 8.607 -47.537 1.00 67.00 98 PRO A O 1
ATOM 834 N N . PRO A 1 99 ? 46.171 8.436 -48.691 1.00 61.66 99 PRO A N 1
ATOM 835 C CA . PRO A 1 99 ? 46.764 7.671 -49.778 1.00 61.66 99 PRO A CA 1
ATOM 836 C C . PRO A 1 99 ? 47.906 8.470 -50.428 1.00 61.66 99 PRO A C 1
ATOM 838 O O . PRO A 1 99 ? 47.816 9.703 -50.519 1.00 61.66 99 PRO A O 1
ATOM 841 N N . PRO A 1 100 ? 48.989 7.797 -50.853 1.00 65.31 100 PRO A N 1
ATOM 842 C CA . PRO A 1 100 ? 50.127 8.465 -51.461 1.00 65.31 100 PRO A CA 1
ATOM 843 C C . PRO A 1 100 ? 49.674 9.225 -52.709 1.00 65.31 100 PRO A C 1
ATOM 845 O O . PRO A 1 100 ? 48.908 8.722 -53.528 1.00 65.31 100 PRO A O 1
ATOM 848 N N . ARG A 1 101 ? 50.126 10.476 -52.827 1.00 56.03 101 ARG A N 1
ATOM 849 C CA . ARG A 1 101 ? 49.957 11.260 -54.049 1.00 56.03 101 ARG A CA 1
ATOM 850 C C . ARG A 1 101 ? 50.930 10.701 -55.074 1.00 56.03 101 ARG A C 1
ATOM 852 O O . ARG A 1 101 ? 52.134 10.874 -54.906 1.00 56.03 101 ARG A O 1
ATOM 859 N N . ASP A 1 102 ? 50.410 10.047 -56.104 1.00 45.97 102 ASP A N 1
ATOM 860 C CA . ASP A 1 102 ? 51.220 9.545 -57.208 1.00 45.97 102 ASP A CA 1
ATOM 861 C C . ASP A 1 102 ? 51.919 10.713 -57.913 1.00 45.97 102 ASP A C 1
ATOM 863 O O . ASP A 1 102 ? 51.342 11.465 -58.698 1.00 45.97 102 ASP A O 1
ATOM 867 N N . SER A 1 103 ? 53.201 10.877 -57.600 1.00 53.72 103 SER A N 1
ATOM 868 C CA . SER A 1 103 ? 54.142 11.694 -58.344 1.00 53.72 103 SER A CA 1
ATOM 869 C C . SER A 1 103 ? 54.585 10.913 -59.577 1.00 53.72 103 SER A C 1
ATOM 871 O O . SER A 1 103 ? 55.637 10.279 -59.578 1.00 53.72 103 SER A O 1
ATOM 873 N N . THR A 1 104 ? 53.794 10.949 -60.641 1.00 46.56 104 THR A N 1
ATOM 874 C CA . THR A 1 104 ? 54.309 10.650 -61.980 1.00 46.56 104 THR A CA 1
ATOM 875 C C . THR A 1 104 ? 53.821 11.718 -62.942 1.00 46.56 104 THR A C 1
ATOM 877 O O . THR A 1 104 ? 52.716 11.688 -63.469 1.00 46.56 104 THR A O 1
ATOM 880 N N . GLY A 1 105 ? 54.681 12.713 -63.153 1.00 48.94 105 GLY A N 1
ATOM 881 C CA . GLY A 1 105 ? 54.605 13.513 -64.358 1.00 48.94 105 GLY A CA 1
ATOM 882 C C . GLY A 1 105 ? 54.981 12.630 -65.539 1.00 48.94 105 GLY A C 1
ATOM 883 O O . GLY A 1 105 ? 56.118 12.178 -65.617 1.00 48.94 105 GLY A O 1
ATOM 884 N N . VAL A 1 106 ? 54.046 12.422 -66.463 1.00 46.31 106 VAL A N 1
ATOM 885 C CA . VAL A 1 106 ? 54.365 12.144 -67.864 1.00 46.31 106 VAL A CA 1
ATOM 886 C C . VAL A 1 106 ? 53.395 12.933 -68.741 1.00 46.31 106 VAL A C 1
ATOM 888 O O . VAL A 1 106 ? 52.202 12.665 -68.803 1.00 46.31 106 VAL A O 1
ATOM 891 N N . SER A 1 107 ? 53.977 13.960 -69.354 1.00 45.12 107 SER A N 1
ATOM 892 C CA . SER A 1 107 ? 53.658 14.582 -70.639 1.00 45.12 107 SER A CA 1
ATOM 893 C C . SER A 1 107 ? 52.645 13.853 -7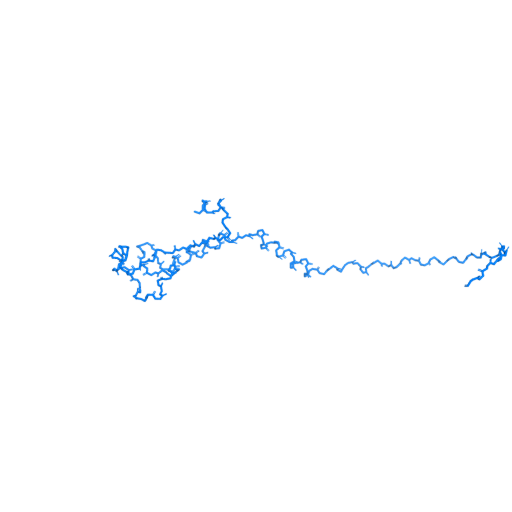1.536 1.00 45.12 107 SER A C 1
ATOM 895 O O . SER A 1 107 ? 52.877 12.702 -71.897 1.00 45.12 107 SER A O 1
ATOM 897 N N . ALA A 1 108 ? 51.622 14.579 -72.005 1.00 37.97 108 ALA A N 1
ATOM 898 C CA . ALA A 1 108 ? 51.233 14.596 -73.421 1.00 37.97 108 ALA A CA 1
ATOM 899 C C . ALA A 1 108 ? 50.205 15.712 -73.718 1.00 37.97 108 ALA A C 1
ATOM 901 O O . ALA A 1 108 ? 49.043 15.654 -73.328 1.00 37.97 108 ALA A O 1
ATOM 902 N N . VAL A 1 109 ? 50.657 16.709 -74.470 1.00 42.97 109 VAL A N 1
ATOM 903 C CA . VAL A 1 109 ? 49.894 17.587 -75.382 1.00 42.97 109 VAL A CA 1
ATOM 904 C C . VAL A 1 109 ? 50.540 17.347 -76.768 1.00 42.97 109 VAL A C 1
ATOM 906 O O . VAL A 1 109 ? 51.735 17.030 -76.749 1.00 42.97 109 VAL A O 1
ATOM 909 N N . PRO A 1 110 ? 49.909 17.514 -77.961 1.00 53.62 110 PRO A N 1
ATOM 910 C CA . PRO A 1 110 ? 48.542 17.954 -78.331 1.00 53.62 110 PRO A CA 1
ATOM 911 C C . PRO A 1 110 ? 47.832 17.044 -79.381 1.00 53.62 110 PRO A C 1
ATOM 913 O O . PRO A 1 110 ? 48.447 16.134 -79.926 1.00 53.62 110 PRO A O 1
ATOM 916 N N . ALA A 1 111 ? 46.569 17.345 -79.738 1.00 38.25 111 ALA A N 1
ATOM 917 C CA . ALA A 1 111 ? 46.135 17.690 -81.117 1.00 38.25 111 ALA A CA 1
ATOM 918 C C . ALA A 1 111 ? 44.601 17.597 -81.304 1.00 38.25 111 ALA A C 1
ATOM 920 O O . ALA A 1 111 ? 44.017 16.544 -81.064 1.00 38.25 111 ALA A O 1
ATOM 921 N N . GLY A 1 112 ? 43.982 18.671 -81.823 1.00 37.28 112 GLY A N 1
ATOM 922 C CA . GLY A 1 112 ? 42.689 18.613 -82.527 1.00 37.28 112 GLY A CA 1
ATOM 923 C C . GLY A 1 112 ? 41.623 19.641 -82.116 1.00 37.28 112 GLY A C 1
ATOM 924 O O . GLY A 1 112 ? 40.698 19.303 -81.390 1.00 37.28 112 GLY A O 1
ATOM 925 N N . GLU A 1 113 ? 41.725 20.874 -82.622 1.00 42.66 113 GLU A N 1
ATOM 926 C CA . GLU A 1 113 ? 40.593 21.814 -82.824 1.00 42.66 113 GLU A CA 1
ATOM 927 C C . GLU A 1 113 ? 39.674 21.341 -83.990 1.00 42.66 113 GLU A C 1
ATOM 929 O O . GLU A 1 113 ? 40.102 20.427 -84.703 1.00 42.66 113 GLU A O 1
ATOM 934 N N . PRO A 1 114 ? 38.492 21.953 -84.296 1.00 51.53 114 PRO A N 1
ATOM 935 C CA . PRO A 1 114 ? 37.961 23.250 -83.838 1.00 51.53 114 PRO A CA 1
ATOM 936 C C . PRO A 1 114 ? 36.482 23.292 -83.362 1.00 51.53 114 PRO A C 1
ATOM 938 O O . PRO A 1 114 ? 35.734 22.325 -83.437 1.00 51.53 114 PRO A O 1
ATOM 941 N N . ALA A 1 115 ? 36.134 24.490 -82.866 1.00 44.50 115 ALA A N 1
ATOM 942 C CA . ALA A 1 115 ? 34.882 25.101 -82.365 1.00 44.50 115 ALA A CA 1
ATOM 943 C C . ALA A 1 115 ? 33.617 24.980 -83.280 1.00 44.50 115 ALA A C 1
ATOM 945 O O . ALA A 1 115 ? 33.684 24.253 -84.267 1.00 44.50 115 ALA A O 1
ATOM 946 N N . PRO A 1 116 ? 32.498 25.747 -83.110 1.00 52.72 116 PRO A N 1
ATOM 947 C CA . PRO A 1 116 ? 32.037 26.653 -82.030 1.00 52.72 116 PRO A CA 1
ATOM 948 C C . PRO A 1 116 ? 30.521 26.509 -81.678 1.00 52.72 116 PRO A C 1
ATOM 950 O O . PRO A 1 116 ? 29.779 25.799 -82.343 1.00 52.72 116 PRO A O 1
ATOM 953 N N . SER A 1 117 ? 30.018 27.254 -80.680 1.00 40.09 117 SER A N 1
ATOM 954 C CA . SER A 1 117 ? 28.938 28.257 -80.868 1.00 40.09 117 SER A CA 1
ATOM 955 C C . SER A 1 117 ? 28.365 28.748 -79.534 1.00 40.09 117 SER A C 1
ATOM 957 O O . SER A 1 117 ? 27.946 27.970 -78.685 1.00 40.09 117 SER A O 1
ATOM 959 N N . LYS A 1 118 ? 28.342 30.074 -79.395 1.00 43.78 118 LYS A N 1
ATOM 960 C CA . LYS A 1 118 ? 27.753 30.840 -78.295 1.00 43.78 118 LYS A CA 1
ATOM 961 C C . LYS A 1 118 ? 26.219 30.811 -78.344 1.00 43.78 118 LYS A C 1
ATOM 963 O O . LYS A 1 118 ? 25.646 30.770 -79.433 1.00 43.78 118 LYS A O 1
ATOM 968 N N . SER A 1 119 ? 25.603 30.982 -77.177 1.00 53.09 119 SER A N 1
ATOM 969 C CA . SER A 1 119 ? 24.322 31.673 -76.971 1.00 53.09 119 SER A CA 1
ATOM 970 C C . SER A 1 119 ? 24.464 32.562 -75.747 1.00 53.09 119 SER A C 1
ATOM 972 O O . SER A 1 119 ? 24.955 32.014 -74.734 1.00 53.09 119 SER A O 1
#

Radius of gyration: 37.16 Å; chains: 1; bounding box: 74×47×101 Å

Secondary structure (DSSP, 8-state):
-HHHHHH--S----------TTSHHHHHHGGGBS---GGG-SSSS--B--SS--HHHHHHHHHHHHHHHH--HHHHHHHHHHHHHHHS----TT--PPPP-------------------

Foldseek 3Di:
DVVVLVVPDPDDDDFDDADDPPDPVCVVQVVQFPDPDPVQSPRLFPGGDDPPDDSVRVNVVRVVVVCVNPVPVVVVVVVVVVVVVVVPDPPPVPPDDDPDDDPDDDDDDDDDDDDDDDD